Protein AF-R7ESG5-F1 (afdb_monomer_lite)

Structure (mmCIF, N/CA/C/O backbone):
data_AF-R7ESG5-F1
#
_entry.id   AF-R7ESG5-F1
#
loop_
_atom_site.group_PDB
_atom_site.id
_atom_site.type_symbol
_atom_site.label_atom_id
_atom_site.label_alt_id
_atom_site.label_comp_id
_atom_site.label_asym_id
_atom_site.label_entity_id
_atom_site.label_seq_id
_atom_site.pdbx_PDB_ins_code
_atom_site.Cartn_x
_atom_site.Cartn_y
_atom_site.Cartn_z
_atom_site.occupancy
_atom_site.B_iso_or_equiv
_atom_site.auth_seq_id
_atom_site.auth_comp_id
_atom_site.auth_asym_id
_atom_site.auth_atom_id
_atom_site.pdbx_PDB_model_num
ATOM 1 N N . MET A 1 1 ? 19.224 -35.830 -26.036 1.00 65.50 1 MET A N 1
ATOM 2 C CA . MET A 1 1 ? 19.916 -34.855 -26.904 1.00 65.50 1 MET A CA 1
ATOM 3 C C . MET A 1 1 ? 19.701 -33.481 -26.294 1.00 65.50 1 MET A C 1
ATOM 5 O O . MET A 1 1 ? 18.566 -33.166 -25.965 1.00 65.50 1 MET A O 1
ATOM 9 N N . PHE A 1 2 ? 20.774 -32.741 -26.031 1.00 85.50 2 PHE A N 1
ATOM 10 C CA . PHE A 1 2 ? 20.727 -31.423 -25.393 1.00 85.50 2 PHE A CA 1
ATOM 11 C C . PHE A 1 2 ? 20.430 -30.341 -26.443 1.00 85.50 2 PHE A C 1
ATOM 13 O O . PHE A 1 2 ? 21.036 -30.368 -27.512 1.00 85.50 2 PHE A O 1
ATOM 20 N N . VAL A 1 3 ? 19.493 -29.432 -26.153 1.00 88.88 3 VAL A N 1
ATOM 21 C CA . VAL A 1 3 ? 18.980 -28.417 -27.101 1.00 88.88 3 VAL A CA 1
ATOM 22 C C . VAL A 1 3 ? 19.445 -26.990 -26.791 1.00 88.88 3 VAL A C 1
ATOM 24 O O . VAL A 1 3 ? 19.237 -26.105 -27.614 1.00 88.88 3 VAL A O 1
ATOM 27 N N . GLY A 1 4 ? 20.114 -26.765 -25.654 1.00 90.69 4 GLY A N 1
ATOM 28 C CA . GLY A 1 4 ? 20.652 -25.457 -25.273 1.00 90.69 4 GLY A CA 1
ATOM 29 C C . GLY A 1 4 ? 20.312 -25.041 -23.842 1.00 90.69 4 GLY A C 1
ATOM 30 O O . GLY A 1 4 ? 19.736 -25.811 -23.073 1.00 90.69 4 GLY A O 1
ATOM 31 N N . TYR A 1 5 ? 20.703 -23.811 -23.505 1.00 88.44 5 TYR A N 1
ATOM 32 C CA . TYR A 1 5 ? 20.430 -23.156 -22.226 1.00 88.44 5 TYR A CA 1
ATOM 33 C C . TYR A 1 5 ? 19.545 -21.926 -22.445 1.00 88.44 5 TYR A C 1
ATOM 35 O O . TYR A 1 5 ? 19.664 -21.250 -23.465 1.00 88.44 5 TYR A O 1
ATOM 43 N N . GLU A 1 6 ? 18.708 -21.624 -21.459 1.00 87.44 6 GLU A N 1
ATOM 44 C CA . GLU A 1 6 ? 17.903 -20.406 -21.380 1.00 87.44 6 GLU A CA 1
ATOM 45 C C . GLU A 1 6 ? 18.393 -19.559 -20.200 1.00 87.44 6 GLU A C 1
ATOM 47 O O . GLU A 1 6 ? 18.778 -20.098 -19.160 1.00 87.44 6 GLU A O 1
ATOM 52 N N . PHE A 1 7 ? 18.400 -18.236 -20.366 1.00 84.88 7 PHE A N 1
ATOM 53 C CA . PHE A 1 7 ? 18.757 -17.293 -19.311 1.00 84.88 7 PHE A CA 1
ATOM 54 C C . PHE A 1 7 ? 17.745 -16.151 -19.273 1.00 84.88 7 PHE A C 1
ATOM 56 O O . PHE A 1 7 ? 17.499 -15.502 -20.289 1.00 84.88 7 PHE A O 1
ATOM 63 N N . VAL A 1 8 ? 17.197 -15.892 -18.087 1.00 84.44 8 VAL A N 1
ATOM 64 C CA . VAL A 1 8 ? 16.266 -14.792 -17.827 1.00 84.44 8 VAL A CA 1
ATOM 65 C C . VAL A 1 8 ? 16.988 -13.742 -16.991 1.00 84.44 8 VAL A C 1
ATOM 67 O O . VAL A 1 8 ? 17.556 -14.059 -15.948 1.00 84.44 8 VAL A O 1
ATOM 70 N N . HIS A 1 9 ? 16.964 -12.491 -17.450 1.00 87.00 9 HIS A N 1
ATOM 71 C CA . HIS A 1 9 ? 17.539 -11.357 -16.735 1.00 87.00 9 HIS A CA 1
ATOM 72 C C . HIS A 1 9 ? 16.431 -10.442 -16.214 1.00 87.00 9 HIS A C 1
ATOM 74 O O . HIS A 1 9 ? 15.642 -9.920 -17.001 1.00 87.00 9 HIS A O 1
ATOM 80 N N . GLU A 1 10 ? 16.413 -10.193 -14.906 1.00 89.00 10 GLU A N 1
ATOM 81 C CA . GLU A 1 10 ? 15.468 -9.277 -14.266 1.00 89.00 10 GLU A CA 1
ATOM 82 C C . GLU A 1 10 ? 16.172 -7.975 -13.861 1.00 89.00 10 GLU A C 1
ATOM 84 O O . GLU A 1 10 ? 17.237 -7.995 -13.243 1.00 89.00 10 GLU A O 1
ATOM 89 N N . LEU A 1 11 ? 15.578 -6.831 -14.213 1.00 88.88 11 LEU A N 1
ATOM 90 C CA . LEU A 1 11 ? 16.044 -5.505 -13.807 1.00 88.88 11 LEU A CA 1
ATOM 91 C C . LEU A 1 11 ? 14.920 -4.770 -13.078 1.00 88.88 11 LEU A C 1
ATOM 93 O O . LEU A 1 11 ? 13.830 -4.601 -13.621 1.00 88.88 11 LEU A O 1
ATOM 97 N N . ARG A 1 12 ? 15.220 -4.268 -11.878 1.00 90.25 12 ARG A N 1
ATOM 98 C CA . ARG A 1 12 ? 14.304 -3.464 -11.064 1.00 90.25 12 ARG A CA 1
ATOM 99 C C . ARG A 1 12 ? 14.806 -2.026 -10.974 1.00 90.25 12 ARG A C 1
ATOM 101 O O . ARG A 1 12 ? 15.957 -1.793 -10.616 1.00 90.25 12 ARG A O 1
ATOM 108 N N . ILE A 1 13 ? 13.934 -1.074 -11.297 1.00 89.25 13 ILE A N 1
ATOM 109 C CA . ILE A 1 13 ? 14.204 0.365 -11.220 1.00 89.25 13 ILE A CA 1
ATOM 110 C C . ILE A 1 13 ? 13.155 0.976 -10.295 1.00 89.25 13 ILE A C 1
ATOM 112 O O . ILE A 1 13 ? 11.961 0.800 -10.525 1.00 89.25 13 ILE A O 1
ATOM 116 N N . GLU A 1 14 ? 13.600 1.694 -9.267 1.00 89.62 14 GLU A N 1
ATOM 117 C CA . GLU A 1 14 ? 12.729 2.363 -8.301 1.00 89.62 14 GLU A CA 1
ATOM 118 C C . GLU A 1 14 ? 13.014 3.861 -8.278 1.00 89.62 14 GLU A C 1
ATOM 120 O O . GLU A 1 14 ? 14.166 4.296 -8.280 1.00 89.62 14 GLU A O 1
ATOM 125 N N . PHE A 1 15 ? 11.950 4.651 -8.277 1.00 89.00 15 PHE A N 1
ATOM 126 C CA . PHE A 1 15 ? 11.998 6.100 -8.181 1.00 89.00 15 PHE A CA 1
ATOM 127 C C . PHE A 1 15 ? 10.678 6.601 -7.599 1.00 89.00 15 PHE A C 1
ATOM 129 O O . PHE A 1 15 ? 9.671 5.891 -7.599 1.00 89.00 15 PHE A O 1
ATOM 136 N N . ASP A 1 16 ? 10.694 7.830 -7.091 1.00 88.06 16 ASP A N 1
ATOM 137 C CA . ASP A 1 16 ? 9.481 8.505 -6.636 1.00 88.06 16 ASP A CA 1
ATOM 138 C C . ASP A 1 16 ? 8.451 8.602 -7.761 1.00 88.06 16 ASP A C 1
ATOM 140 O O . ASP A 1 16 ? 8.824 8.608 -8.931 1.00 88.06 16 ASP A O 1
ATOM 144 N N . ALA A 1 17 ? 7.162 8.689 -7.420 1.00 82.62 17 ALA A N 1
ATOM 145 C CA . ALA A 1 17 ? 6.057 8.753 -8.379 1.00 82.62 17 ALA A CA 1
ATOM 146 C C . ALA A 1 17 ? 6.040 10.082 -9.171 1.00 82.62 17 ALA A C 1
ATOM 148 O O . ALA A 1 17 ? 5.144 10.910 -9.033 1.00 82.62 17 ALA A O 1
ATOM 149 N N . GLU A 1 18 ? 7.056 10.277 -10.007 1.00 85.00 18 GLU A N 1
ATOM 150 C CA . GLU A 1 18 ? 7.296 11.427 -10.865 1.00 85.00 18 GLU A CA 1
ATOM 151 C C . GLU A 1 18 ? 6.999 11.040 -12.315 1.00 85.00 18 GLU A C 1
ATOM 153 O O . GLU A 1 18 ? 7.608 10.129 -12.893 1.00 85.00 18 GLU A O 1
ATOM 158 N N . ARG A 1 19 ? 6.054 11.759 -12.921 1.00 79.25 19 ARG A N 1
ATOM 159 C CA . ARG A 1 19 ? 5.564 11.508 -14.281 1.00 79.25 19 ARG A CA 1
ATOM 160 C C . ARG A 1 19 ? 6.683 11.596 -15.314 1.00 79.25 19 ARG A C 1
ATOM 162 O O . ARG A 1 19 ? 6.722 10.810 -16.260 1.00 79.25 19 ARG A O 1
ATOM 169 N N . GLU A 1 20 ? 7.603 12.530 -15.130 1.00 84.88 20 GLU A N 1
ATOM 170 C CA . GL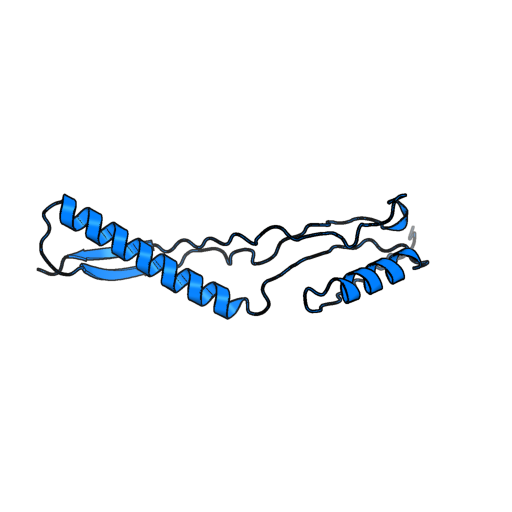U A 1 20 ? 8.730 12.794 -16.018 1.00 84.88 20 GLU A CA 1
ATOM 171 C C . GLU A 1 20 ? 9.697 11.606 -16.034 1.00 84.88 20 GLU A C 1
ATOM 173 O O . GLU A 1 20 ? 10.117 11.155 -17.103 1.00 84.88 20 GLU A O 1
ATOM 178 N N . LYS A 1 21 ? 9.994 11.042 -14.856 1.00 88.19 21 LYS A N 1
ATOM 179 C CA . LYS A 1 21 ? 10.853 9.859 -14.722 1.00 88.19 21 LYS A CA 1
ATOM 180 C C . LYS A 1 21 ? 10.203 8.628 -15.343 1.00 88.19 21 LYS A C 1
ATOM 182 O O . LYS A 1 21 ? 10.859 7.929 -16.114 1.00 88.19 21 LYS A O 1
ATOM 187 N N . LEU A 1 22 ? 8.911 8.406 -15.094 1.00 85.81 22 LEU A N 1
ATOM 188 C CA . LEU A 1 22 ? 8.182 7.294 -15.706 1.00 85.81 22 LEU A CA 1
ATOM 189 C C . LEU A 1 22 ? 8.155 7.412 -17.236 1.00 85.81 22 LEU A C 1
ATOM 191 O O . LEU A 1 22 ? 8.457 6.446 -17.934 1.00 85.81 22 LEU A O 1
ATOM 195 N N . SER A 1 23 ? 7.872 8.609 -17.756 1.00 83.00 23 SER A N 1
ATOM 196 C CA . SER A 1 23 ? 7.882 8.889 -19.199 1.00 83.00 23 SER A CA 1
ATOM 197 C C . SER A 1 23 ? 9.250 8.604 -19.820 1.00 83.00 23 SER A C 1
ATOM 199 O O . SER A 1 23 ? 9.337 8.022 -20.901 1.00 83.00 23 SER A O 1
ATOM 201 N N . CYS A 1 24 ? 10.328 8.978 -19.125 1.00 86.38 24 CYS A N 1
ATOM 202 C CA . CYS A 1 24 ? 11.695 8.713 -19.559 1.00 86.38 24 CYS A CA 1
ATOM 203 C C . CYS A 1 24 ? 11.977 7.204 -19.650 1.00 86.38 24 CYS A C 1
ATOM 205 O O . CYS A 1 24 ? 12.474 6.733 -20.677 1.00 86.38 24 CYS A O 1
ATOM 207 N N . VAL A 1 25 ? 11.594 6.435 -18.623 1.00 87.81 25 VAL A N 1
ATOM 208 C CA . VAL A 1 25 ? 11.768 4.973 -18.588 1.00 87.81 25 VAL A CA 1
ATOM 209 C C . VAL A 1 25 ? 10.960 4.293 -19.694 1.00 87.81 25 VAL A C 1
ATOM 211 O O . VAL A 1 25 ? 11.523 3.520 -20.466 1.00 87.81 25 VAL A O 1
ATOM 214 N N . LEU A 1 26 ? 9.671 4.618 -19.839 1.00 84.12 26 LEU A N 1
ATOM 215 C CA . LEU A 1 26 ? 8.821 4.066 -20.903 1.00 84.12 26 LEU A CA 1
ATOM 216 C C . LEU A 1 26 ? 9.358 4.423 -22.296 1.00 84.12 26 LEU A C 1
ATOM 218 O O . LEU A 1 26 ? 9.402 3.578 -23.193 1.00 84.12 26 LEU A O 1
ATOM 222 N N . GLY A 1 27 ? 9.844 5.655 -22.466 1.00 83.06 27 GLY A N 1
ATOM 223 C CA . GLY A 1 27 ? 10.503 6.097 -23.688 1.00 83.06 27 GLY A CA 1
ATOM 224 C C . GLY A 1 27 ? 11.757 5.278 -24.003 1.00 83.06 27 GLY A C 1
ATOM 225 O O . GLY A 1 27 ? 11.942 4.865 -25.147 1.00 83.06 27 GLY A O 1
ATOM 226 N N . ALA A 1 28 ? 12.605 5.001 -23.012 1.00 86.31 28 ALA A N 1
ATOM 227 C CA . ALA A 1 28 ? 13.785 4.158 -23.190 1.00 86.31 28 ALA A CA 1
ATOM 228 C C . ALA A 1 28 ? 13.412 2.703 -23.528 1.00 86.31 28 ALA A C 1
ATOM 230 O O . ALA A 1 28 ? 1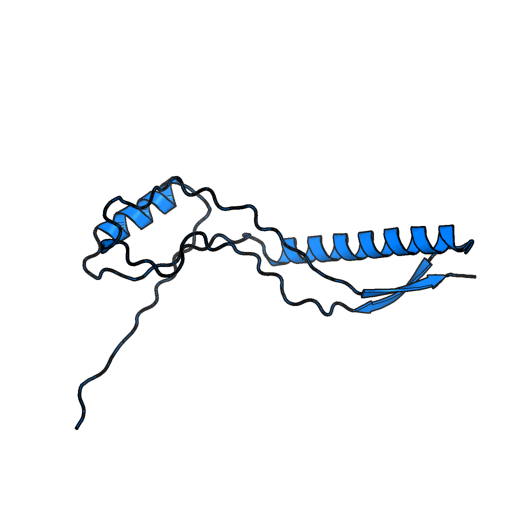3.972 2.136 -24.467 1.00 86.31 28 ALA A O 1
ATOM 231 N N . LEU A 1 29 ? 12.420 2.132 -22.835 1.00 84.38 29 LEU A N 1
ATOM 232 C CA . LEU A 1 29 ? 11.916 0.779 -23.092 1.00 84.38 29 LEU A CA 1
ATOM 233 C C . LEU A 1 29 ? 11.350 0.634 -24.512 1.00 84.38 29 LEU A C 1
ATOM 235 O O . LEU A 1 29 ? 11.598 -0.377 -25.161 1.00 84.38 29 LEU A O 1
ATOM 239 N N . SER A 1 30 ? 10.671 1.660 -25.038 1.00 80.25 30 SER A N 1
ATOM 240 C CA . SER A 1 30 ? 10.112 1.643 -26.403 1.00 80.25 30 SER A CA 1
ATOM 241 C C . SER A 1 30 ? 11.151 1.552 -27.516 1.00 80.25 30 SER A C 1
ATOM 243 O O . SER A 1 30 ? 10.847 1.079 -28.607 1.00 80.25 30 SER A O 1
ATOM 245 N N . ARG A 1 31 ? 12.385 1.980 -27.237 1.00 82.88 31 ARG A N 1
ATOM 246 C CA . ARG A 1 31 ? 13.513 1.917 -28.174 1.00 82.88 31 ARG A CA 1
ATOM 247 C C . ARG A 1 31 ? 14.481 0.781 -27.843 1.00 82.88 31 ARG A C 1
ATOM 249 O O . ARG A 1 31 ? 15.531 0.674 -28.473 1.00 82.88 31 ARG A O 1
ATOM 256 N N . CYS A 1 32 ? 14.160 -0.046 -26.848 1.00 82.75 32 CYS A N 1
ATOM 257 C CA . CYS A 1 32 ? 15.005 -1.152 -26.428 1.00 82.75 32 CYS A CA 1
ATOM 258 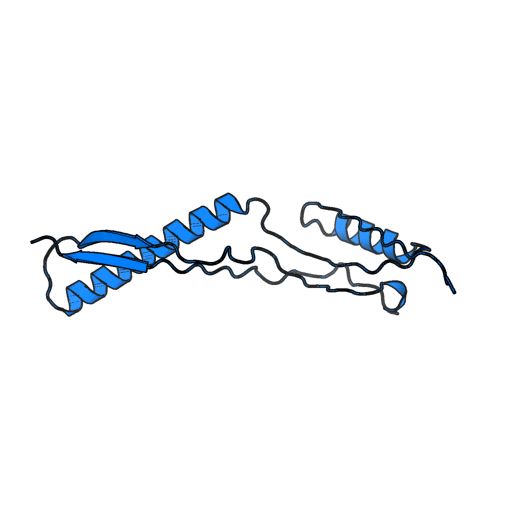C C . CYS A 1 32 ? 14.925 -2.297 -27.445 1.00 82.75 32 CYS A C 1
ATOM 260 O O . CYS A 1 32 ? 13.854 -2.848 -27.693 1.00 82.75 32 CYS A O 1
ATOM 262 N N . SER A 1 33 ? 16.072 -2.694 -27.999 1.00 83.06 33 SER A N 1
ATOM 263 C CA . SER A 1 33 ? 16.165 -3.798 -28.964 1.00 83.06 33 SER A CA 1
ATOM 264 C C . SER A 1 33 ? 15.822 -5.164 -28.367 1.00 83.06 33 SER A C 1
ATOM 266 O O . SER A 1 33 ? 15.419 -6.059 -29.102 1.00 83.06 33 SER A O 1
ATOM 268 N N . ALA A 1 34 ? 15.969 -5.326 -27.048 1.00 82.88 34 ALA A N 1
ATOM 269 C CA . ALA A 1 34 ? 15.715 -6.584 -26.351 1.00 82.88 34 ALA A CA 1
ATOM 270 C C . ALA A 1 34 ? 14.222 -6.881 -26.136 1.00 82.88 34 ALA A C 1
ATOM 272 O O . ALA A 1 34 ? 13.892 -8.001 -25.767 1.00 82.88 34 ALA A O 1
ATOM 273 N N . VAL A 1 35 ? 13.333 -5.902 -26.359 1.00 81.00 35 VAL A N 1
ATOM 274 C CA . VAL A 1 35 ? 11.873 -6.043 -26.202 1.00 81.00 35 VAL A CA 1
ATOM 275 C C . VAL A 1 35 ? 11.495 -6.731 -24.875 1.00 81.00 35 VAL A C 1
ATOM 277 O O . VAL A 1 35 ? 10.874 -7.794 -24.872 1.00 81.00 35 VAL A O 1
ATOM 280 N N . PRO A 1 36 ? 11.897 -6.163 -23.724 1.00 82.06 36 PRO A N 1
ATOM 281 C CA . PRO A 1 36 ? 11.643 -6.800 -22.442 1.00 82.06 36 PRO A CA 1
ATOM 282 C C . PRO A 1 36 ? 10.143 -6.830 -22.125 1.00 82.06 36 PRO A C 1
ATOM 284 O O . PRO A 1 36 ? 9.390 -5.906 -22.457 1.00 82.06 36 PRO A O 1
ATOM 287 N N . GLU A 1 37 ? 9.723 -7.874 -21.418 1.00 84.50 37 GLU A N 1
ATOM 288 C CA . GLU A 1 37 ? 8.513 -7.810 -20.607 1.00 84.50 37 GLU A CA 1
ATOM 289 C C . GLU A 1 37 ? 8.767 -6.871 -19.430 1.00 84.50 37 GLU A C 1
ATOM 291 O O . GLU A 1 37 ? 9.842 -6.895 -18.827 1.00 84.50 37 GLU A O 1
ATOM 296 N N . PHE A 1 38 ? 7.792 -6.031 -19.094 1.00 83.75 38 PHE A N 1
ATOM 297 C CA . PHE A 1 38 ? 7.915 -5.166 -17.927 1.00 83.75 38 PHE A CA 1
ATOM 298 C C . PHE A 1 38 ? 6.625 -5.136 -17.105 1.00 83.75 38 PHE A C 1
ATOM 300 O O . PHE A 1 38 ? 5.527 -5.475 -17.564 1.00 83.75 38 PHE A O 1
ATOM 307 N N . ARG A 1 39 ? 6.796 -4.714 -15.854 1.00 83.75 39 ARG A N 1
ATOM 308 C CA . ARG A 1 39 ? 5.746 -4.513 -14.861 1.00 83.75 39 ARG A CA 1
ATOM 309 C C . ARG A 1 39 ? 5.934 -3.136 -14.238 1.00 83.75 39 ARG A C 1
ATOM 311 O O . ARG A 1 39 ? 7.064 -2.747 -13.955 1.00 83.75 39 ARG A O 1
ATOM 318 N N . LEU A 1 40 ? 4.833 -2.425 -14.017 1.00 84.00 40 LEU A N 1
ATOM 319 C CA . LEU A 1 40 ? 4.817 -1.175 -13.262 1.00 84.00 40 LEU A CA 1
ATOM 320 C C . LEU A 1 40 ? 4.100 -1.416 -11.936 1.00 84.00 40 LEU A C 1
ATOM 322 O O . LEU A 1 40 ? 2.972 -1.908 -11.920 1.00 84.00 40 LEU A O 1
ATOM 326 N N . GLU A 1 41 ? 4.757 -1.063 -10.839 1.00 85.19 41 GLU A N 1
ATOM 327 C CA . GLU A 1 41 ? 4.225 -1.179 -9.486 1.00 85.19 41 GLU A CA 1
ATOM 328 C C . GLU A 1 41 ? 4.395 0.163 -8.771 1.00 85.19 41 GLU A C 1
ATOM 330 O O . GLU A 1 41 ? 5.490 0.722 -8.744 1.00 85.19 41 GLU A O 1
ATOM 335 N N . TYR A 1 42 ? 3.310 0.676 -8.199 1.00 82.81 42 TYR A N 1
ATOM 336 C CA . TYR A 1 42 ? 3.334 1.808 -7.280 1.00 82.81 42 TYR A CA 1
ATOM 337 C C . TYR A 1 42 ? 3.261 1.269 -5.865 1.00 82.81 42 TYR A C 1
ATOM 339 O O . TYR A 1 42 ? 2.424 0.420 -5.579 1.00 82.81 42 TYR A O 1
ATOM 347 N N . SER A 1 43 ? 4.109 1.767 -4.971 1.00 83.31 43 SER A N 1
ATOM 348 C CA . SER A 1 43 ? 4.106 1.341 -3.575 1.00 83.31 43 SER A CA 1
ATOM 349 C C . SER A 1 43 ? 4.267 2.505 -2.619 1.00 83.31 43 SER A C 1
ATOM 351 O O . SER A 1 43 ? 4.891 3.512 -2.956 1.00 83.31 43 SER A O 1
ATOM 353 N N . VAL A 1 44 ? 3.768 2.335 -1.397 1.00 83.69 44 VAL A N 1
ATOM 354 C CA . VAL A 1 44 ? 3.999 3.302 -0.320 1.00 83.69 44 VAL A CA 1
ATOM 355 C C . VAL A 1 44 ? 5.486 3.322 0.041 1.00 83.69 44 VAL A C 1
ATOM 357 O O . VAL A 1 44 ? 6.074 2.272 0.302 1.00 83.69 44 VAL A O 1
ATOM 360 N N . ARG A 1 45 ? 6.090 4.520 0.065 1.00 81.75 45 ARG A N 1
ATOM 361 C CA . ARG A 1 45 ? 7.522 4.708 0.360 1.00 81.75 45 ARG A CA 1
ATOM 362 C C . ARG A 1 45 ? 7.906 4.115 1.717 1.00 81.75 45 ARG A C 1
ATOM 364 O O . ARG A 1 45 ? 8.871 3.364 1.803 1.00 81.75 45 ARG A O 1
ATOM 371 N N . ASP A 1 46 ? 7.148 4.447 2.758 1.00 82.75 46 ASP A N 1
ATOM 372 C CA . ASP A 1 46 ? 7.367 3.933 4.108 1.00 82.75 46 ASP A CA 1
ATOM 373 C C . ASP A 1 46 ? 6.284 2.916 4.467 1.00 82.75 46 ASP A C 1
ATOM 375 O O . ASP A 1 46 ? 5.207 3.245 4.975 1.00 82.75 46 ASP A O 1
ATOM 379 N N . ARG A 1 47 ? 6.571 1.655 4.136 1.00 79.25 47 ARG A N 1
ATOM 380 C CA . ARG A 1 47 ? 5.660 0.542 4.398 1.00 79.25 47 ARG A CA 1
ATOM 381 C C . ARG A 1 47 ? 5.470 0.295 5.891 1.00 79.25 47 ARG A C 1
ATOM 383 O O . ARG A 1 47 ? 4.375 -0.071 6.301 1.00 79.25 47 ARG A O 1
ATOM 390 N N . GLU A 1 48 ? 6.503 0.505 6.698 1.00 78.44 48 GLU A N 1
ATOM 391 C CA . GLU A 1 48 ? 6.445 0.236 8.135 1.00 78.44 48 GLU A CA 1
ATOM 392 C C . GLU A 1 48 ? 5.630 1.306 8.863 1.00 78.44 48 GLU A C 1
ATOM 394 O O . GLU A 1 48 ? 4.758 0.968 9.663 1.00 78.44 48 GLU A O 1
ATOM 399 N N . ALA A 1 49 ? 5.804 2.583 8.512 1.00 82.94 49 ALA A N 1
ATOM 400 C CA . ALA A 1 49 ? 4.964 3.651 9.051 1.00 82.94 49 ALA A CA 1
ATOM 401 C C . ALA A 1 49 ? 3.486 3.483 8.662 1.00 82.94 49 ALA A C 1
ATOM 403 O O . ALA A 1 49 ? 2.596 3.725 9.481 1.00 82.94 49 ALA A O 1
ATOM 404 N N . ALA A 1 50 ? 3.206 3.041 7.430 1.00 79.56 50 ALA A N 1
ATOM 405 C CA . ALA A 1 50 ? 1.842 2.757 6.990 1.00 79.56 50 ALA A CA 1
ATOM 406 C C . ALA A 1 50 ? 1.202 1.616 7.799 1.00 79.56 50 ALA A C 1
ATOM 408 O O . ALA A 1 50 ? 0.072 1.762 8.263 1.00 79.56 50 ALA A O 1
ATOM 409 N N . LYS A 1 51 ? 1.936 0.518 8.033 1.00 78.75 51 LYS A N 1
ATOM 410 C CA . LYS A 1 51 ? 1.476 -0.600 8.875 1.00 78.75 51 LYS A CA 1
ATOM 411 C C . LYS A 1 51 ? 1.225 -0.173 10.315 1.00 78.75 51 LYS A C 1
ATOM 413 O O . LYS A 1 51 ? 0.163 -0.466 10.851 1.00 78.75 51 LYS A O 1
ATOM 418 N N . ALA A 1 52 ? 2.163 0.554 10.924 1.00 82.94 52 ALA A N 1
ATOM 419 C CA . ALA A 1 52 ? 2.016 1.038 12.296 1.00 82.94 52 ALA A CA 1
ATOM 420 C C . ALA A 1 52 ? 0.730 1.865 12.456 1.00 82.94 52 ALA A C 1
ATOM 422 O O . ALA A 1 52 ? -0.068 1.622 13.358 1.00 82.94 52 ALA A O 1
ATOM 423 N N . ARG A 1 53 ? 0.464 2.764 11.502 1.00 84.75 53 ARG A N 1
ATOM 424 C CA . ARG A 1 53 ? -0.757 3.575 11.495 1.00 84.75 53 ARG A CA 1
ATOM 425 C C . ARG A 1 53 ? -2.035 2.745 11.324 1.00 84.75 53 ARG A C 1
ATOM 427 O O . ARG A 1 53 ? -3.059 3.098 11.905 1.00 84.75 53 ARG A O 1
ATOM 434 N N . LEU A 1 54 ? -2.005 1.676 10.526 1.00 82.62 54 LEU A N 1
ATOM 435 C CA . LEU A 1 54 ? -3.152 0.774 10.368 1.00 82.62 54 LEU A CA 1
ATOM 436 C C . LEU A 1 54 ? -3.455 0.012 11.658 1.00 82.62 54 LEU A C 1
ATOM 438 O O . LEU A 1 54 ? -4.622 -0.083 12.032 1.00 82.62 54 LEU A O 1
ATOM 442 N N . LEU A 1 55 ? -2.424 -0.458 12.362 1.00 83.44 55 LEU A N 1
ATOM 443 C CA . LEU A 1 55 ? -2.583 -1.126 13.654 1.00 83.44 55 LEU A CA 1
ATOM 444 C C . LEU A 1 55 ? -3.205 -0.189 14.696 1.00 83.44 55 LEU A C 1
ATOM 446 O O . LEU A 1 55 ? -4.169 -0.571 15.362 1.00 83.44 55 LEU A O 1
ATOM 450 N N . ASP A 1 56 ? -2.726 1.055 14.779 1.00 86.19 56 ASP A N 1
ATOM 451 C CA . ASP A 1 56 ? -3.291 2.066 15.681 1.00 86.19 56 ASP A CA 1
ATOM 452 C C . ASP A 1 56 ? -4.786 2.303 15.403 1.00 86.19 56 ASP A C 1
ATOM 454 O O . ASP A 1 56 ? -5.607 2.342 16.326 1.00 86.19 56 ASP A O 1
ATOM 458 N N . LEU A 1 57 ? -5.160 2.419 14.123 1.00 86.56 57 LEU A N 1
ATOM 459 C CA . LEU A 1 57 ? -6.551 2.598 13.702 1.00 86.56 57 LEU A CA 1
ATOM 460 C C . LEU A 1 57 ? -7.413 1.365 14.005 1.00 86.56 57 LEU A C 1
ATOM 462 O O . LEU A 1 57 ? -8.533 1.518 14.496 1.00 86.56 57 LEU A O 1
ATOM 466 N N . ALA A 1 58 ? -6.906 0.157 13.753 1.00 84.44 58 ALA A N 1
ATOM 467 C CA . ALA A 1 58 ? -7.634 -1.089 13.982 1.00 84.44 58 ALA A CA 1
ATOM 468 C C . ALA A 1 58 ? -7.925 -1.316 15.474 1.00 84.44 58 ALA A C 1
ATOM 470 O O . ALA A 1 58 ? -9.048 -1.665 15.852 1.00 84.44 58 ALA A O 1
ATOM 471 N N . VAL A 1 59 ? -6.946 -1.051 16.343 1.00 86.06 59 VAL A N 1
ATOM 472 C CA . VAL A 1 59 ? -7.128 -1.138 17.799 1.00 86.06 59 VAL A CA 1
ATOM 473 C C . VAL A 1 59 ? -8.127 -0.084 18.288 1.00 86.06 59 VAL A C 1
ATOM 475 O O . VAL A 1 59 ? -9.009 -0.398 19.095 1.00 86.06 59 VAL A O 1
ATOM 478 N N . ALA A 1 60 ? -8.043 1.149 17.780 1.00 88.06 60 ALA A N 1
ATOM 479 C CA . ALA A 1 60 ? -8.973 2.221 18.135 1.00 88.06 60 ALA A CA 1
ATOM 480 C C . ALA A 1 60 ? -10.421 1.925 17.695 1.00 88.06 60 ALA A C 1
ATOM 482 O O . ALA A 1 60 ? -11.365 2.164 18.460 1.00 88.06 60 ALA A O 1
ATOM 483 N N . ASP A 1 61 ? -10.610 1.373 16.493 1.00 86.94 61 ASP A N 1
ATOM 484 C CA . ASP A 1 61 ? -11.922 0.951 15.995 1.00 86.94 61 ASP A CA 1
ATOM 485 C C . ASP A 1 61 ? -12.486 -0.211 16.827 1.00 86.94 61 ASP A C 1
ATOM 487 O O . ASP A 1 61 ? -13.621 -0.138 17.304 1.00 86.94 61 ASP A O 1
ATOM 491 N N . SER A 1 62 ? -11.670 -1.235 17.105 1.00 87.75 62 SER A N 1
ATOM 492 C CA . SER A 1 62 ? -12.046 -2.361 17.971 1.00 87.75 62 SER A CA 1
ATOM 493 C C . SER A 1 62 ? -12.523 -1.890 19.347 1.00 87.75 62 SER A C 1
ATOM 495 O O . SER A 1 62 ? -13.608 -2.269 19.799 1.00 87.75 62 SER A O 1
ATOM 497 N N . ARG A 1 63 ? -11.774 -0.979 19.981 1.00 88.38 63 ARG A N 1
ATOM 498 C CA . ARG A 1 63 ? -12.165 -0.365 21.256 1.00 88.38 63 ARG A CA 1
ATOM 499 C C . ARG A 1 63 ? -13.500 0.365 21.147 1.00 88.38 63 ARG A C 1
ATOM 501 O O . ARG A 1 63 ? -14.391 0.149 21.965 1.00 88.38 63 ARG A O 1
ATOM 508 N N . THR A 1 64 ? -13.663 1.199 20.123 1.00 90.50 64 THR A N 1
ATOM 509 C CA . THR A 1 64 ? -14.892 1.978 19.911 1.00 90.50 64 THR A CA 1
ATOM 510 C C . THR A 1 64 ? -16.113 1.069 19.747 1.00 90.50 64 THR A C 1
ATOM 512 O O . THR A 1 64 ? -17.183 1.354 20.298 1.00 90.50 64 THR A O 1
ATOM 515 N N . ARG A 1 65 ? -15.970 -0.045 19.016 1.00 88.94 65 ARG A N 1
ATOM 516 C CA . ARG A 1 65 ? -17.023 -1.059 18.858 1.00 88.94 65 ARG A CA 1
ATOM 517 C C . ARG A 1 65 ? -17.338 -1.750 20.182 1.00 88.94 65 ARG A C 1
ATOM 519 O O . ARG A 1 65 ? -18.512 -1.836 20.541 1.00 88.94 65 ARG A O 1
ATOM 526 N N . ALA A 1 66 ? -16.323 -2.174 20.931 1.00 88.19 66 ALA A N 1
ATOM 527 C CA . ALA A 1 66 ? -16.501 -2.819 22.230 1.00 88.19 66 ALA A CA 1
ATOM 528 C C . ALA A 1 66 ? -17.214 -1.904 23.237 1.00 88.19 66 ALA A C 1
ATOM 530 O O . ALA A 1 66 ? -18.165 -2.323 23.893 1.00 88.19 66 ALA A O 1
ATOM 531 N N . GLU A 1 67 ? -16.843 -0.624 23.293 1.00 89.00 67 GLU A N 1
ATOM 532 C CA . GLU A 1 67 ? -17.503 0.362 24.150 1.00 89.00 67 GLU A CA 1
ATOM 533 C C . GLU A 1 67 ? -18.973 0.585 23.761 1.00 89.00 67 GLU A C 1
ATOM 535 O O . GLU A 1 67 ? -19.834 0.735 24.629 1.00 89.00 67 GLU A O 1
ATOM 540 N N . ARG A 1 68 ? -19.297 0.594 22.459 1.00 90.75 68 ARG A N 1
ATOM 541 C CA . ARG A 1 68 ? -20.692 0.671 21.988 1.00 90.75 68 ARG A CA 1
ATOM 542 C C . ARG A 1 68 ? -21.496 -0.559 22.410 1.00 90.75 68 ARG A C 1
ATOM 544 O O . ARG A 1 68 ? -22.619 -0.390 22.882 1.00 90.75 68 ARG A O 1
ATOM 551 N N . LEU A 1 69 ? -20.926 -1.756 22.271 1.00 88.06 69 LEU A N 1
ATOM 552 C CA . LEU A 1 69 ? -21.569 -3.008 22.677 1.00 88.06 69 LEU A CA 1
ATOM 553 C C . LEU A 1 69 ? -21.787 -3.065 24.195 1.00 88.06 69 LEU A C 1
ATOM 555 O O . LEU A 1 69 ? -22.896 -3.359 24.634 1.00 88.06 69 LEU A O 1
ATOM 559 N N . ALA A 1 70 ? -20.780 -2.700 24.992 1.00 88.62 70 ALA A N 1
ATOM 560 C CA . ALA A 1 70 ? -20.880 -2.655 26.449 1.00 88.62 70 ALA A CA 1
ATOM 561 C C . ALA A 1 70 ? -21.979 -1.688 26.919 1.00 88.62 70 ALA A C 1
ATOM 563 O O . ALA A 1 70 ? -22.822 -2.058 27.738 1.00 88.62 70 ALA A O 1
ATOM 564 N N . ARG A 1 71 ? -22.035 -0.481 26.331 1.00 88.12 71 ARG A N 1
ATOM 565 C CA . ARG A 1 71 ? -23.103 0.493 26.611 1.00 88.12 71 ARG A CA 1
ATOM 566 C C . ARG A 1 71 ? -24.489 -0.053 26.269 1.00 88.12 71 ARG A C 1
ATOM 568 O O . ARG A 1 71 ? -25.408 0.114 27.064 1.00 88.12 71 ARG A O 1
ATOM 575 N N . ALA A 1 72 ? -24.644 -0.703 25.114 1.00 90.31 72 ALA A N 1
ATOM 576 C CA . ALA A 1 72 ? -25.917 -1.296 24.701 1.00 90.31 72 ALA A CA 1
ATOM 577 C C . ALA A 1 72 ? -26.354 -2.455 25.617 1.00 90.31 72 ALA A C 1
ATOM 579 O O . ALA A 1 72 ? -27.546 -2.630 25.853 1.00 90.31 72 ALA A O 1
ATOM 580 N N . ALA A 1 73 ? -25.398 -3.203 26.173 1.00 88.44 73 ALA A N 1
ATOM 581 C CA . ALA A 1 73 ? -25.638 -4.280 27.132 1.00 88.44 73 ALA A CA 1
ATOM 582 C C . ALA A 1 73 ? -25.857 -3.792 28.581 1.00 88.44 73 ALA A C 1
ATOM 584 O O . ALA A 1 73 ? -26.072 -4.607 29.475 1.00 88.44 73 ALA A O 1
ATOM 585 N N . GLY A 1 74 ? -25.796 -2.479 28.841 1.00 87.12 74 GLY A N 1
ATOM 586 C CA . GLY A 1 74 ? -25.951 -1.914 30.185 1.00 87.12 74 GLY A CA 1
ATOM 587 C C . GLY A 1 74 ? -24.751 -2.142 31.112 1.00 87.12 74 GLY A C 1
ATOM 588 O O . GLY A 1 74 ? -24.863 -1.905 32.315 1.00 87.12 74 GLY A O 1
ATOM 589 N N . ILE A 1 75 ? -23.610 -2.573 30.566 1.00 85.94 75 ILE A N 1
ATOM 590 C CA . ILE A 1 75 ? -22.363 -2.757 31.310 1.00 85.94 75 ILE A CA 1
ATOM 591 C C . ILE A 1 75 ? -21.802 -1.372 31.648 1.00 85.94 75 ILE A C 1
ATOM 593 O O . ILE A 1 75 ? -21.594 -0.534 30.767 1.00 85.94 75 ILE A O 1
ATOM 597 N N . LYS A 1 76 ? -21.576 -1.124 32.938 1.00 78.19 76 LYS A N 1
ATOM 598 C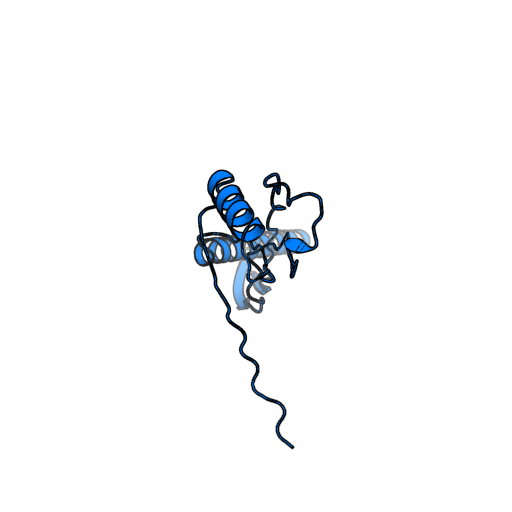 CA . LYS A 1 76 ? -20.996 0.118 33.458 1.00 78.19 76 LYS A CA 1
ATOM 599 C C . LYS A 1 76 ? -19.556 -0.167 33.866 1.00 78.19 76 LYS A C 1
ATOM 601 O O . LYS A 1 76 ? -19.327 -1.162 34.533 1.00 78.19 76 LYS A O 1
ATOM 606 N N . GLY A 1 77 ? -18.618 0.692 33.476 1.00 77.38 77 GLY A N 1
ATOM 607 C CA . GLY A 1 77 ? -17.203 0.534 33.822 1.00 77.38 77 GLY A CA 1
ATOM 608 C C . GLY A 1 77 ? -16.267 0.829 32.654 1.00 77.38 77 GLY A C 1
ATOM 609 O O . GLY A 1 77 ? -16.706 1.104 31.534 1.00 77.38 77 GLY A O 1
ATOM 610 N N . ALA A 1 78 ? -14.966 0.801 32.935 1.00 81.31 78 ALA A N 1
ATOM 611 C CA . ALA A 1 78 ? -13.930 0.887 31.912 1.00 81.31 78 ALA A CA 1
ATOM 612 C C . ALA A 1 78 ? -13.693 -0.496 31.287 1.00 81.31 78 ALA A C 1
ATOM 614 O O . ALA A 1 78 ? -13.781 -1.513 31.969 1.00 81.31 78 ALA A O 1
ATOM 615 N N . LEU A 1 79 ? -13.370 -0.537 29.993 1.00 85.56 79 LEU A N 1
ATOM 616 C CA . LEU A 1 79 ? -12.928 -1.764 29.331 1.00 85.56 79 LEU A CA 1
ATOM 617 C C . LEU A 1 79 ? -11.404 -1.873 29.416 1.00 85.56 79 LEU A C 1
ATOM 619 O O . LEU A 1 79 ? -10.696 -0.916 29.092 1.00 85.56 79 LEU A O 1
ATOM 623 N N . SER A 1 80 ? -10.905 -3.041 29.806 1.00 85.56 80 SER A N 1
ATOM 624 C CA . SER A 1 80 ? -9.490 -3.399 29.734 1.00 85.56 80 SER A CA 1
ATOM 625 C C . SER A 1 80 ? -9.272 -4.449 28.645 1.00 85.56 80 SER A C 1
ATOM 627 O O . SER A 1 80 ? -10.072 -5.370 28.467 1.00 85.56 80 SER A O 1
ATOM 629 N N . ALA A 1 81 ? -8.198 -4.289 27.871 1.00 83.88 81 ALA A N 1
ATOM 630 C CA . ALA A 1 81 ? -7.794 -5.297 26.900 1.00 83.88 81 ALA A CA 1
ATOM 631 C C . ALA A 1 81 ? -7.133 -6.467 27.643 1.00 83.88 81 ALA A C 1
ATOM 633 O O . ALA A 1 81 ? -6.171 -6.264 28.381 1.00 83.88 81 ALA A O 1
ATOM 634 N N . GLN A 1 82 ? -7.656 -7.675 27.445 1.00 85.38 82 GLN A N 1
ATOM 635 C CA . GLN A 1 82 ? -7.121 -8.919 28.012 1.00 85.38 82 GLN A CA 1
ATOM 636 C C . GLN A 1 82 ? -6.134 -9.589 27.056 1.00 85.38 82 GLN A C 1
ATOM 638 O O . GLN A 1 82 ? -5.094 -10.108 27.453 1.00 85.38 82 GLN A O 1
ATOM 643 N N . THR A 1 83 ? -6.467 -9.595 25.769 1.00 82.81 83 THR A N 1
ATOM 644 C CA . THR A 1 83 ? -5.652 -10.228 24.734 1.00 82.81 83 THR A CA 1
ATOM 645 C C . THR A 1 83 ? -5.781 -9.422 23.460 1.00 82.81 83 THR A C 1
ATOM 647 O O . THR A 1 83 ? -6.885 -9.024 23.086 1.00 82.81 83 THR A O 1
ATOM 650 N N . ILE A 1 84 ? -4.646 -9.178 22.816 1.00 80.94 84 ILE A N 1
ATOM 651 C CA . ILE A 1 84 ? -4.558 -8.543 21.508 1.00 80.94 84 ILE A CA 1
ATOM 652 C C . ILE A 1 84 ? -3.858 -9.554 20.613 1.00 80.94 84 ILE A C 1
ATOM 654 O O . ILE A 1 84 ? -2.716 -9.920 20.887 1.00 80.94 84 ILE A O 1
ATOM 658 N N . ASP A 1 85 ? -4.567 -10.022 19.593 1.00 77.56 85 ASP A N 1
ATOM 659 C CA . ASP A 1 85 ? -4.023 -10.903 18.572 1.00 77.56 85 ASP A CA 1
ATOM 660 C C . ASP A 1 85 ? -4.034 -10.193 17.218 1.00 77.56 85 ASP A C 1
ATOM 662 O O . ASP A 1 85 ? -5.062 -9.677 16.757 1.00 77.56 85 ASP A O 1
ATOM 666 N N . CYS A 1 86 ? -2.859 -10.171 16.600 1.00 67.56 86 CYS A N 1
ATOM 667 C CA . CYS A 1 86 ? -2.602 -9.570 15.303 1.00 67.56 86 CYS A CA 1
ATOM 668 C C . CYS A 1 86 ? -2.281 -10.702 14.325 1.00 67.56 86 CYS A C 1
ATOM 670 O O . CYS A 1 86 ? -1.120 -10.955 14.011 1.00 67.56 86 CYS A O 1
ATOM 672 N N . ALA A 1 87 ? -3.320 -11.399 13.869 1.00 60.34 87 ALA A N 1
ATOM 673 C CA . ALA A 1 87 ? -3.215 -12.510 12.923 1.00 60.34 87 ALA A CA 1
ATOM 674 C C . ALA A 1 87 ? -3.412 -12.072 11.453 1.00 60.34 87 ALA A C 1
ATOM 676 O O . ALA A 1 87 ? -3.864 -12.861 10.624 1.00 60.34 87 ALA A O 1
ATOM 677 N N . GLY A 1 88 ? -3.130 -10.806 11.132 1.00 58.97 88 GLY A N 1
ATOM 678 C CA . GLY A 1 88 ? -3.274 -10.257 9.783 1.00 58.97 88 GLY A CA 1
ATOM 679 C C . GLY A 1 88 ? -2.124 -10.661 8.855 1.00 58.97 88 GLY A C 1
ATOM 680 O O . GLY A 1 88 ? -0.958 -10.666 9.255 1.00 58.97 88 GLY A O 1
ATOM 681 N N . GLU A 1 89 ? -2.440 -10.984 7.598 1.00 57.75 89 GLU A N 1
ATOM 682 C CA . GLU A 1 89 ? -1.433 -11.005 6.532 1.00 57.75 89 GLU A CA 1
ATOM 683 C C . GLU A 1 89 ? -0.860 -9.597 6.335 1.00 57.75 89 GLU A C 1
ATOM 685 O O . GLU A 1 89 ? -1.566 -8.601 6.490 1.00 57.75 89 GLU A O 1
ATOM 690 N N . VAL A 1 90 ? 0.424 -9.507 5.966 1.00 59.81 90 VAL A N 1
ATOM 691 C CA . VAL A 1 90 ? 1.049 -8.227 5.612 1.00 59.81 90 VAL A CA 1
ATOM 692 C C . VAL A 1 90 ? 0.255 -7.634 4.451 1.00 59.81 90 VAL A C 1
ATOM 694 O O . VAL A 1 90 ? 0.276 -8.218 3.365 1.00 59.81 90 VAL A O 1
ATOM 697 N N . PRO A 1 91 ? -0.437 -6.501 4.639 1.00 66.00 91 PRO A N 1
ATOM 698 C CA . PRO A 1 91 ? -1.345 -6.049 3.612 1.00 66.00 91 PRO A CA 1
ATOM 699 C C . PRO A 1 91 ? -0.541 -5.555 2.402 1.00 66.00 91 PRO A C 1
ATOM 701 O O . PRO A 1 91 ? 0.554 -4.998 2.546 1.00 66.00 91 PRO A O 1
ATOM 704 N N . GLU A 1 92 ? -1.051 -5.807 1.194 1.00 66.75 92 GLU A N 1
ATOM 705 C CA . GLU A 1 92 ? -0.361 -5.449 -0.047 1.00 66.75 92 GLU A CA 1
ATOM 706 C C . GLU A 1 92 ? -0.355 -3.919 -0.201 1.00 66.75 92 GLU A C 1
ATOM 708 O O . GLU A 1 92 ? -1.343 -3.288 -0.564 1.00 66.75 92 GLU A O 1
ATOM 713 N N . LEU A 1 93 ? 0.781 -3.298 0.133 1.00 75.38 93 LEU A N 1
ATOM 714 C CA . LEU A 1 93 ? 0.999 -1.845 0.064 1.00 75.38 93 LEU A CA 1
ATOM 715 C C . LEU A 1 93 ? 1.438 -1.392 -1.334 1.00 75.38 93 LEU A C 1
ATOM 717 O O . LEU A 1 93 ? 2.252 -0.466 -1.468 1.00 75.38 93 LEU A O 1
ATOM 721 N N . SER A 1 94 ? 0.963 -2.080 -2.369 1.00 75.44 94 SER A N 1
ATOM 722 C CA . SER A 1 94 ? 1.260 -1.741 -3.749 1.00 75.44 94 SER A CA 1
ATOM 723 C C . SER A 1 94 ? 0.099 -2.003 -4.698 1.00 75.44 94 SER A C 1
ATOM 725 O O . SER A 1 94 ? -0.758 -2.845 -4.463 1.00 75.44 94 SER A O 1
ATOM 727 N N . VAL A 1 95 ? 0.074 -1.233 -5.785 1.00 75.94 95 VAL A N 1
ATOM 728 C CA . VAL A 1 95 ? -0.886 -1.358 -6.885 1.00 75.94 95 VAL A CA 1
ATOM 729 C C . VAL A 1 95 ? -0.106 -1.539 -8.180 1.00 75.94 95 VAL A C 1
ATOM 731 O O . VAL A 1 95 ? 0.916 -0.888 -8.414 1.00 75.94 95 VAL A O 1
ATOM 734 N N . A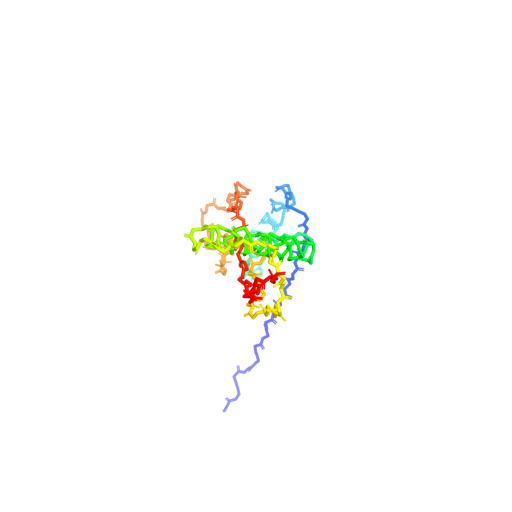RG A 1 96 ? -0.588 -2.445 -9.033 1.00 78.88 96 ARG A N 1
ATOM 735 C CA . ARG A 1 96 ? 0.054 -2.820 -10.299 1.00 78.88 96 ARG A CA 1
ATOM 736 C C . ARG A 1 96 ? -0.833 -2.435 -11.481 1.00 78.88 96 ARG A C 1
ATOM 738 O O . ARG A 1 96 ? -1.560 -3.287 -11.986 1.00 78.88 96 ARG A O 1
ATOM 745 N N . PRO A 1 97 ? -0.778 -1.178 -11.951 1.00 69.50 97 PRO A N 1
ATOM 746 C CA . PRO A 1 97 ? -1.598 -0.744 -13.081 1.00 69.50 97 PRO A CA 1
ATOM 747 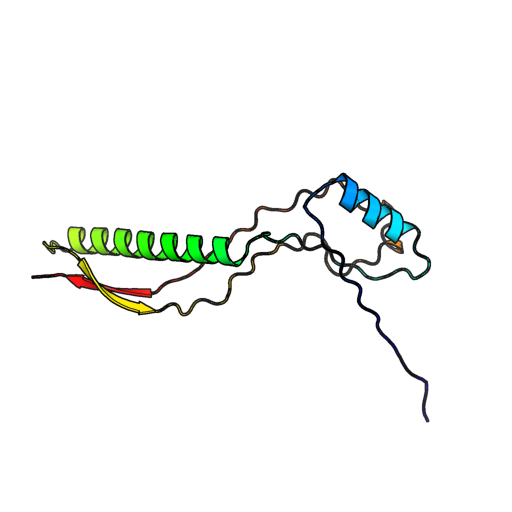C C . PRO A 1 97 ? -1.177 -1.401 -14.403 1.00 69.50 97 PRO A C 1
ATOM 749 O O . PRO A 1 97 ? -1.971 -1.467 -15.336 1.00 69.50 97 PRO A O 1
ATOM 752 N N . VAL A 1 98 ? 0.065 -1.894 -14.500 1.00 69.75 98 VAL A N 1
ATOM 753 C CA . VAL A 1 98 ? 0.565 -2.603 -15.683 1.00 69.75 98 VAL A CA 1
ATOM 754 C C . VAL A 1 98 ? 1.263 -3.893 -15.267 1.00 69.75 98 VAL A C 1
ATOM 756 O O . VAL A 1 98 ? 2.307 -3.864 -14.612 1.00 69.75 98 VAL A O 1
ATOM 759 N N . GLY A 1 99 ? 0.700 -5.029 -15.685 1.00 66.56 99 GLY A N 1
ATOM 760 C CA . GLY A 1 99 ? 1.250 -6.362 -15.450 1.00 66.56 99 GLY A CA 1
ATOM 761 C C . GLY A 1 99 ? 1.677 -7.052 -16.744 1.00 66.56 99 GLY A C 1
ATOM 762 O O . GLY A 1 99 ? 0.865 -7.199 -17.650 1.00 66.56 99 GLY A O 1
ATOM 763 N N . ASN A 1 100 ? 2.933 -7.506 -16.791 1.00 65.06 100 ASN A N 1
ATOM 764 C CA . ASN A 1 100 ? 3.492 -8.417 -17.799 1.00 65.06 100 ASN A CA 1
ATOM 765 C C . ASN A 1 100 ? 3.160 -8.026 -19.258 1.00 65.06 100 ASN A C 1
ATOM 767 O O . ASN A 1 100 ? 2.630 -8.830 -20.026 1.00 65.06 100 ASN A O 1
ATOM 771 N N . ILE A 1 101 ? 3.460 -6.780 -19.644 1.00 65.31 101 ILE A N 1
ATOM 772 C CA . ILE A 1 101 ? 3.234 -6.284 -21.011 1.00 65.31 101 ILE A CA 1
ATOM 773 C C . ILE A 1 101 ? 4.564 -6.228 -21.773 1.00 65.31 101 ILE A C 1
ATOM 775 O O . ILE A 1 101 ? 5.561 -5.721 -21.262 1.00 65.31 101 ILE A O 1
ATOM 779 N N . MET A 1 102 ? 4.573 -6.691 -23.028 1.00 58.75 102 MET A N 1
ATOM 780 C CA . MET A 1 102 ? 5.654 -6.403 -23.978 1.00 58.75 102 MET A CA 1
ATOM 781 C C . MET A 1 102 ? 5.365 -5.090 -24.706 1.00 58.75 102 MET A C 1
ATOM 783 O O . MET A 1 102 ? 4.465 -5.030 -25.547 1.00 58.75 102 MET A O 1
ATOM 787 N N . LEU A 1 103 ? 6.151 -4.047 -24.423 1.00 60.38 103 LEU A N 1
ATOM 788 C CA . LEU A 1 103 ? 5.915 -2.697 -24.953 1.00 60.38 103 LEU A CA 1
ATOM 789 C C . LEU A 1 103 ? 5.888 -2.651 -26.495 1.00 60.38 103 LEU A C 1
ATOM 791 O O . LEU A 1 103 ? 5.115 -1.891 -27.068 1.00 60.38 103 LEU A O 1
ATOM 795 N N . ALA A 1 104 ? 6.662 -3.508 -27.174 1.00 56.69 104 ALA A N 1
ATOM 796 C CA . ALA A 1 104 ? 6.691 -3.571 -28.639 1.00 56.69 104 ALA A CA 1
ATOM 797 C C . ALA A 1 104 ? 5.384 -4.079 -29.279 1.00 56.69 104 ALA A C 1
ATOM 799 O O . ALA A 1 104 ? 5.175 -3.869 -30.470 1.00 56.69 104 ALA A O 1
ATOM 800 N N . LYS A 1 105 ? 4.491 -4.733 -28.518 1.00 50.72 105 LYS A N 1
ATOM 801 C CA . LYS A 1 105 ? 3.155 -5.134 -29.001 1.00 50.72 105 LYS A CA 1
ATOM 802 C C . LYS A 1 105 ? 2.088 -4.053 -28.777 1.00 50.72 105 LYS A C 1
ATOM 804 O O . LYS A 1 105 ? 1.005 -4.147 -29.352 1.00 50.72 105 LYS A O 1
ATOM 809 N N . CYS A 1 106 ? 2.380 -3.006 -28.004 1.00 50.16 106 CYS A N 1
ATOM 810 C CA . CYS A 1 106 ? 1.473 -1.882 -27.783 1.00 50.16 106 CYS A CA 1
ATOM 811 C C . CYS A 1 106 ? 1.615 -0.859 -28.921 1.00 50.16 106 CYS A C 1
ATOM 813 O O . CYS A 1 106 ? 2.387 0.091 -28.822 1.00 50.16 106 CYS A O 1
ATOM 815 N N . CYS A 1 107 ? 0.851 -1.030 -30.002 1.00 41.91 107 CYS A N 1
ATOM 816 C CA . CYS A 1 107 ? 0.868 -0.170 -31.199 1.00 41.91 107 CYS A CA 1
ATOM 817 C C . CYS A 1 107 ? 0.346 1.277 -30.988 1.00 41.91 107 CYS A C 1
ATOM 819 O O . CYS A 1 107 ? -0.082 1.916 -31.943 1.00 41.91 107 CYS A O 1
ATOM 821 N N . GLY A 1 108 ? 0.370 1.812 -29.764 1.00 51.19 108 GLY A N 1
ATOM 822 C CA . GLY A 1 108 ? -0.154 3.145 -29.434 1.00 51.19 108 GLY A CA 1
ATOM 823 C C . GLY A 1 108 ? 0.646 3.930 -28.395 1.00 51.19 108 GLY A C 1
ATOM 824 O O . GLY A 1 108 ? 0.238 5.030 -28.039 1.00 51.19 108 GLY A O 1
ATOM 825 N N . GLY A 1 109 ? 1.779 3.398 -27.918 1.00 55.28 109 GLY A N 1
ATOM 826 C CA . GLY A 1 109 ? 2.466 3.953 -26.750 1.00 55.28 109 GLY A CA 1
ATOM 827 C C . GLY A 1 109 ? 1.677 3.704 -25.460 1.00 55.28 109 GLY A C 1
ATOM 828 O O . GLY A 1 109 ? 0.456 3.567 -25.464 1.00 55.28 109 GLY A O 1
ATOM 829 N N . ILE A 1 110 ? 2.380 3.588 -24.337 1.00 58.25 110 ILE A N 1
ATOM 830 C CA . ILE A 1 110 ? 1.726 3.626 -23.028 1.00 58.25 110 ILE A CA 1
ATOM 831 C C . ILE A 1 110 ? 1.622 5.090 -22.647 1.00 58.25 110 ILE A C 1
ATOM 833 O O . ILE A 1 110 ? 2.642 5.780 -22.600 1.00 58.25 110 ILE A O 1
ATOM 837 N N . ASP A 1 111 ? 0.398 5.556 -22.411 1.00 57.97 111 ASP A N 1
ATOM 838 C CA . ASP A 1 111 ? 0.183 6.904 -21.918 1.00 57.97 111 ASP A CA 1
ATOM 839 C C . ASP A 1 111 ? 0.898 7.042 -20.569 1.00 57.97 111 ASP A C 1
ATOM 841 O O . ASP A 1 111 ? 0.585 6.351 -19.600 1.00 57.97 111 ASP A O 1
ATOM 845 N N . ALA A 1 112 ? 1.880 7.939 -20.495 1.00 58.00 112 ALA A N 1
ATOM 846 C CA . ALA A 1 112 ? 2.507 8.292 -19.227 1.00 58.00 112 ALA A CA 1
ATOM 847 C C . ALA A 1 112 ? 1.497 8.931 -18.253 1.00 58.00 112 ALA A C 1
ATOM 849 O O . ALA A 1 112 ? 1.803 9.100 -17.076 1.00 58.00 112 ALA A O 1
ATOM 850 N N . GLY A 1 113 ? 0.296 9.262 -18.748 1.00 55.44 113 GLY A N 1
ATOM 851 C CA . GLY A 1 113 ? -0.977 9.568 -18.095 1.00 55.44 113 GLY A CA 1
ATOM 852 C C . GLY A 1 113 ? -1.460 8.637 -16.986 1.00 55.44 113 GLY A C 1
ATOM 853 O O . GLY A 1 113 ? -2.405 9.026 -16.311 1.00 55.44 113 GLY A O 1
ATOM 854 N N . ILE A 1 114 ? -0.847 7.468 -16.761 1.00 62.62 114 ILE A N 1
ATOM 855 C CA . ILE A 1 114 ? -1.309 6.503 -15.748 1.00 62.62 114 ILE A CA 1
ATOM 856 C C . ILE A 1 114 ? -1.341 7.157 -14.360 1.00 62.62 114 ILE A C 1
ATOM 858 O O . ILE A 1 114 ? -0.308 7.421 -13.742 1.00 62.62 114 ILE A O 1
ATOM 862 N N . THR A 1 115 ? -2.553 7.409 -13.876 1.00 59.66 115 THR A N 1
ATOM 863 C CA . THR A 1 115 ? -2.820 7.760 -12.485 1.00 59.66 115 THR A CA 1
ATOM 864 C C . THR A 1 115 ? -3.035 6.448 -11.736 1.00 59.66 115 THR A C 1
ATOM 866 O O . THR A 1 115 ? -3.946 5.706 -12.107 1.00 59.66 115 THR A O 1
ATOM 869 N N . PRO A 1 116 ? -2.198 6.107 -10.742 1.00 60.91 116 PRO A N 1
ATOM 870 C CA . PRO A 1 116 ? -2.429 4.917 -9.939 1.00 60.91 116 PRO A CA 1
ATOM 871 C C . PRO A 1 116 ? -3.738 5.067 -9.161 1.00 60.91 116 PRO A C 1
ATOM 873 O O . PRO A 1 116 ? -4.064 6.159 -8.693 1.00 60.91 116 PRO A O 1
ATOM 876 N N . GLU A 1 117 ? -4.478 3.971 -9.026 1.00 59.75 117 GLU A N 1
ATOM 877 C CA . GLU A 1 117 ? -5.592 3.910 -8.082 1.00 59.75 117 GLU A CA 1
ATOM 878 C C . GLU A 1 117 ? -5.069 4.061 -6.646 1.00 59.75 117 GLU A C 1
ATOM 880 O O . GLU A 1 117 ? -3.924 3.701 -6.345 1.00 59.75 117 GLU A O 1
ATOM 885 N N . ASP A 1 118 ? -5.910 4.592 -5.757 1.00 65.62 118 ASP A N 1
ATOM 886 C CA . ASP A 1 118 ? -5.577 4.699 -4.340 1.00 65.62 118 ASP A CA 1
ATOM 887 C C . ASP A 1 118 ? -5.332 3.302 -3.757 1.00 65.62 118 ASP A C 1
ATOM 889 O O . ASP A 1 118 ? -6.184 2.412 -3.825 1.00 65.62 118 ASP A O 1
ATOM 893 N N . ILE A 1 119 ? -4.162 3.112 -3.144 1.00 62.84 119 ILE A N 1
ATOM 894 C CA . ILE A 1 119 ? -3.834 1.871 -2.442 1.00 62.84 119 ILE A CA 1
ATOM 895 C C . ILE A 1 119 ? -4.741 1.796 -1.207 1.00 62.84 119 ILE A C 1
ATOM 897 O O . ILE A 1 119 ? -4.506 2.475 -0.205 1.00 62.84 119 ILE A O 1
ATOM 901 N N . THR A 1 120 ? -5.790 0.976 -1.280 1.00 56.56 120 THR A N 1
ATOM 902 C CA . THR A 1 120 ? -6.672 0.712 -0.139 1.00 56.56 120 THR A CA 1
ATOM 903 C C . THR A 1 120 ? -6.110 -0.453 0.656 1.00 56.56 120 THR A C 1
ATOM 905 O O . THR A 1 120 ? -5.974 -1.560 0.144 1.00 56.56 120 THR A O 1
ATOM 908 N N . VAL A 1 121 ? -5.781 -0.195 1.917 1.00 59.06 121 VAL A N 1
ATOM 909 C CA . VAL A 1 121 ? -5.108 -1.151 2.793 1.00 59.06 121 VAL A CA 1
ATOM 910 C C . VAL A 1 121 ? -5.986 -1.387 4.010 1.00 59.06 121 VAL A C 1
ATOM 912 O O . VAL A 1 121 ? -6.395 -0.431 4.669 1.00 59.06 121 VAL A O 1
ATOM 915 N N . SER A 1 122 ? -6.268 -2.648 4.320 1.00 56.72 122 SER A N 1
ATOM 916 C CA . SER A 1 122 ? -7.020 -3.034 5.513 1.00 56.72 122 SER A CA 1
ATOM 917 C C . SER A 1 122 ? -6.259 -4.094 6.287 1.00 56.72 122 SER A C 1
ATOM 919 O O . SER A 1 122 ? -5.792 -5.063 5.694 1.00 56.72 122 SER A O 1
ATOM 921 N N . ASP A 1 123 ? -6.193 -3.925 7.601 1.00 61.88 123 ASP A N 1
ATOM 922 C CA . ASP A 1 123 ? -5.675 -4.923 8.531 1.00 61.88 123 ASP A CA 1
ATOM 923 C C . ASP A 1 123 ? -6.780 -5.299 9.530 1.00 61.88 123 ASP A C 1
ATOM 925 O O . ASP A 1 123 ? -7.691 -4.504 9.789 1.00 61.88 123 ASP A O 1
ATOM 929 N N . THR A 1 124 ? -6.733 -6.519 10.061 1.00 67.75 124 THR A N 1
ATOM 930 C CA . THR A 1 124 ? -7.718 -7.038 11.017 1.00 67.75 124 THR A CA 1
ATOM 931 C C . THR A 1 124 ? -7.030 -7.408 12.323 1.00 67.75 124 THR A C 1
ATOM 933 O O . THR A 1 124 ? -6.197 -8.307 12.370 1.00 67.75 124 THR A O 1
ATOM 936 N N . VAL A 1 125 ? -7.441 -6.751 13.409 1.00 72.44 125 VAL A N 1
ATOM 937 C CA . VAL A 1 125 ? -6.959 -7.031 14.767 1.00 72.44 125 VAL A CA 1
ATOM 938 C C . VAL A 1 125 ? -8.102 -7.593 15.603 1.00 72.44 125 VAL A C 1
ATOM 940 O O . VAL A 1 125 ? -9.206 -7.039 15.613 1.00 72.44 125 VAL A O 1
ATOM 943 N N . THR A 1 126 ? -7.832 -8.668 16.342 1.00 76.81 126 THR A N 1
ATOM 944 C CA . THR A 1 126 ? -8.784 -9.232 17.303 1.00 76.81 126 THR A CA 1
ATOM 945 C C . THR A 1 126 ? -8.383 -8.815 18.710 1.00 76.81 126 THR A C 1
ATOM 947 O O . THR A 1 126 ? -7.270 -9.081 19.156 1.00 76.81 126 THR A O 1
ATOM 950 N N . VAL A 1 127 ? -9.298 -8.159 19.427 1.00 80.62 127 VAL A N 1
ATOM 951 C CA . VAL A 1 127 ? -9.077 -7.754 20.821 1.00 80.62 127 VAL A CA 1
ATOM 952 C C . VAL A 1 127 ? -10.189 -8.307 21.696 1.00 80.62 127 VAL A C 1
ATOM 954 O O . VAL A 1 127 ? -11.370 -8.082 21.428 1.00 80.62 127 VAL A O 1
ATOM 957 N N . VAL A 1 128 ? -9.803 -9.007 22.761 1.00 84.06 128 VAL A N 1
ATOM 958 C CA . VAL A 1 128 ? -10.722 -9.452 23.811 1.00 84.06 128 VAL A CA 1
ATOM 959 C C . VAL A 1 128 ? -10.764 -8.383 24.895 1.00 84.06 128 VAL A C 1
ATOM 961 O O . VAL A 1 128 ? -9.745 -8.073 25.516 1.00 84.06 128 VAL A O 1
ATOM 964 N N . TRP A 1 129 ? -11.952 -7.825 25.118 1.00 84.31 129 TRP A N 1
ATOM 965 C CA . TRP A 1 129 ? -12.198 -6.786 26.113 1.00 84.31 129 TRP A CA 1
ATOM 966 C C . TRP A 1 129 ? -12.916 -7.374 27.322 1.00 84.31 129 TRP A C 1
ATOM 968 O O . TRP A 1 129 ? -13.916 -8.075 27.169 1.00 84.31 129 TRP A O 1
ATOM 978 N N . GLN A 1 130 ? -12.439 -7.045 28.518 1.00 86.12 130 GLN A N 1
ATOM 979 C CA . GLN A 1 130 ? -13.129 -7.336 29.767 1.00 86.12 130 GLN A CA 1
ATOM 980 C C . GLN A 1 130 ? -13.625 -6.033 30.391 1.00 86.12 130 GLN A C 1
ATOM 982 O O . GLN A 1 130 ? -12.931 -5.016 30.381 1.00 86.12 130 GLN A O 1
ATOM 987 N N . ALA A 1 131 ? -14.841 -6.063 30.929 1.00 78.06 131 ALA A N 1
ATOM 988 C CA . ALA A 1 131 ? -15.336 -4.985 31.767 1.00 78.06 131 ALA A CA 1
ATOM 989 C C . ALA A 1 131 ? -14.637 -5.036 33.125 1.00 78.06 131 ALA A C 1
ATOM 991 O O . ALA A 1 131 ? -14.573 -6.095 33.748 1.00 78.06 131 ALA A O 1
ATOM 992 N N . ALA A 1 132 ? -14.090 -3.903 33.552 1.00 69.62 132 ALA A N 1
ATOM 993 C CA . ALA A 1 132 ? -13.651 -3.736 34.923 1.00 69.62 132 ALA A CA 1
ATOM 994 C C . ALA A 1 132 ? -14.886 -3.566 35.821 1.00 69.62 132 ALA A C 1
ATOM 996 O O . ALA A 1 132 ? -15.777 -2.783 35.474 1.00 69.62 132 ALA A O 1
ATOM 997 N N . ASP A 1 133 ? -14.912 -4.316 36.924 1.00 59.09 133 ASP A N 1
ATOM 998 C CA . ASP A 1 133 ? -15.921 -4.212 37.986 1.00 59.09 133 ASP A CA 1
ATOM 999 C C . ASP A 1 133 ? -15.855 -2.860 38.722 1.00 59.09 133 ASP A C 1
ATOM 1001 O O . ASP A 1 133 ? -14.733 -2.319 38.894 1.00 59.09 133 ASP A O 1
#

Sequence (133 aa):
MFVGYEFVHELRIEFDAEREKLSCVLGALSRCSAVPEFRLEYSVRDREAAKARLLDLAVADSRTRAERLARAAGIKGALSAQTIDCAGEVPELSVRPVGNIMLAKCCGGIDAGITPEDITVSDTVTVVWQAAD

Foldseek 3Di:
DDDDDDDDDDDDDDDPPDLVVLCVVLVVCLPDPVQDFDWDKDFDPDLPVVVVVQVVVQVVVQLVVVVVVCVVVVNDADKDWPDKDFPWDSWPRMDTPDDGDRQNPPPPGDPSPDDTDDRDTHGHMDTDIDGDD

Secondary structure (DSSP, 8-state):
----------------S-HHHHHHHHHHHHT-TT--EEEEEEE-S-HHHHHHHHHHHHHHHHHHHHHHHHHHTT--S-EEEEEEE--------EEEEEEEEEGGG-TT---TT-PPPP-------EEEEEE--

pLDDT: mean 77.49, std 11.74, range [41.91, 90.75]

Radius of gyration: 24.13 Å; chains: 1; bounding box: 47×48×69 Å